Protein AF-A0A2V6DDF9-F1 (afdb_monomer)

Solvent-accessible surface area (backbone atoms only — not comparable to full-atom values): 4684 Å² total; per-residue (Å²): 139,89,51,68,77,70,51,56,79,75,54,89,64,51,70,84,48,55,85,48,93,44,74,47,79,45,14,72,63,19,90,56,33,67,58,56,52,48,45,49,51,56,33,53,79,54,74,34,59,65,46,79,46,76,36,77,98,26,43,84,48,68,74,51,51,66,60,46,50,61,54,56,64,73,73,111

Nearest PDB structures (foldseek):
  5vol-assembly2_E  TM=9.221E-01  e=1.182E-02  Bacteroides intestinalis DSM 17393
  5vol-assembly2_H  TM=9.285E-01  e=1.264E-02  Bacteroides intestinalis DSM 17393
  5vol-assembly1_B  TM=9.219E-01  e=2.315E-02  Bacteroides intestinalis DSM 17393
  5vol-assembly1_C  TM=9.278E-01  e=2.476E-02  Bacteroides intestinalis DSM 17393
  4ru0-assembly2_B  TM=5.023E-01  e=2.746E+00  Pseudomonas protegens Pf-5

Structure (mmCIF, N/CA/C/O backbone):
data_AF-A0A2V6DDF9-F1
#
_entry.id   AF-A0A2V6DDF9-F1
#
loop_
_atom_site.group_PDB
_atom_site.id
_atom_site.type_symbol
_atom_site.label_atom_id
_atom_site.label_alt_id
_atom_site.label_comp_id
_atom_site.label_asym_id
_atom_site.label_entity_id
_atom_site.label_seq_id
_atom_site.pdbx_PDB_ins_code
_atom_site.Cartn_x
_atom_site.Cartn_y
_atom_site.Cartn_z
_atom_site.occupancy
_atom_site.B_iso_or_equiv
_atom_site.auth_seq_id
_atom_site.auth_comp_id
_atom_site.auth_asym_id
_atom_site.auth_atom_id
_atom_site.pdbx_PDB_model_num
ATOM 1 N N . PHE A 1 1 ? -1.463 18.601 10.276 1.00 51.03 1 PHE A N 1
ATOM 2 C CA . PHE A 1 1 ? -2.850 18.187 10.000 1.00 51.03 1 PHE A CA 1
ATOM 3 C C . PHE A 1 1 ? -3.175 18.347 8.522 1.00 51.03 1 PHE A C 1
ATOM 5 O O . PHE A 1 1 ? -3.885 19.267 8.154 1.00 51.03 1 PHE A O 1
ATOM 12 N N . ASN A 1 2 ? -2.602 17.481 7.683 1.00 72.19 2 ASN A N 1
ATOM 13 C CA . ASN A 1 2 ? -2.938 17.277 6.268 1.00 72.19 2 ASN A CA 1
ATOM 14 C C . ASN A 1 2 ? -2.668 15.829 5.804 1.00 72.19 2 ASN 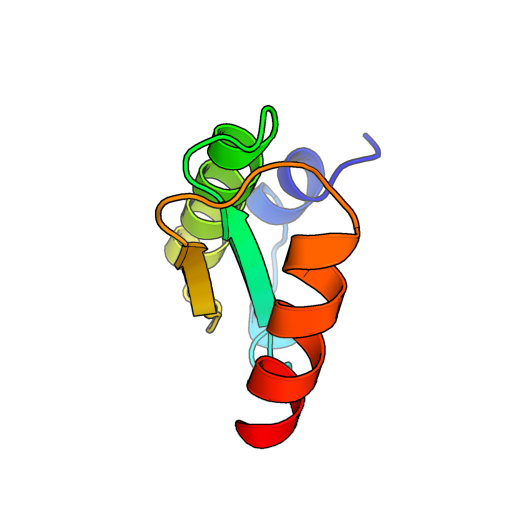A C 1
ATOM 16 O O . ASN A 1 2 ? -2.865 15.529 4.631 1.00 72.19 2 ASN A O 1
ATOM 20 N N . SER A 1 3 ? -2.215 14.924 6.685 1.00 70.62 3 SER A N 1
ATOM 21 C CA . SER A 1 3 ? -1.887 13.546 6.305 1.00 70.62 3 SER A CA 1
ATOM 22 C C . SER A 1 3 ? -2.780 12.516 7.003 1.00 70.62 3 SER A C 1
ATOM 24 O O . SER A 1 3 ? -3.064 12.671 8.195 1.00 70.62 3 SER A O 1
ATOM 26 N N . PRO A 1 4 ? -3.183 11.423 6.323 1.00 74.38 4 PRO A N 1
ATOM 27 C CA . PRO A 1 4 ? -3.985 10.356 6.918 1.00 74.38 4 PRO A CA 1
ATOM 28 C C . PRO A 1 4 ? 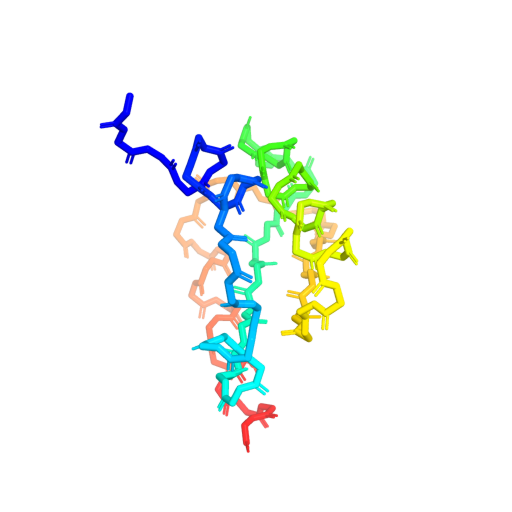-3.436 9.809 8.242 1.00 74.38 4 PRO A C 1
ATOM 30 O O . PRO A 1 4 ? -4.226 9.517 9.136 1.00 74.38 4 PRO A O 1
ATOM 33 N N . TYR A 1 5 ? -2.111 9.733 8.426 1.00 73.44 5 TYR A N 1
ATOM 34 C CA . TYR A 1 5 ? -1.522 9.245 9.682 1.00 73.44 5 TYR A CA 1
ATOM 35 C C . TYR A 1 5 ? -1.785 10.160 10.889 1.00 73.44 5 TYR A C 1
ATOM 37 O O . TYR A 1 5 ? -1.626 9.720 12.022 1.00 73.44 5 TYR A O 1
ATOM 45 N N . GLU A 1 6 ? -2.158 11.424 10.681 1.00 78.12 6 GLU A N 1
ATOM 46 C CA . GLU A 1 6 ? -2.479 12.358 11.769 1.00 78.12 6 GLU A CA 1
ATOM 47 C C . GLU A 1 6 ? -3.943 12.223 12.209 1.00 78.12 6 GLU A C 1
ATOM 49 O O . GLU A 1 6 ? -4.259 12.393 13.386 1.00 78.12 6 GLU A O 1
ATOM 54 N N . TYR A 1 7 ? -4.837 11.902 11.268 1.00 79.56 7 TYR A N 1
ATOM 55 C CA . TYR A 1 7 ? -6.282 11.843 11.504 1.00 79.56 7 TYR A CA 1
ATOM 56 C C . TYR A 1 7 ? -6.771 10.444 11.854 1.00 79.56 7 TYR A C 1
ATOM 58 O O . TYR A 1 7 ? -7.582 10.285 12.766 1.00 79.56 7 TYR A O 1
ATOM 66 N N . LEU A 1 8 ? -6.279 9.428 11.140 1.00 80.75 8 LEU A N 1
ATOM 67 C CA . LEU A 1 8 ? -6.755 8.059 11.290 1.00 80.75 8 LEU A CA 1
ATOM 68 C C . LEU A 1 8 ? -6.610 7.546 12.725 1.00 80.75 8 LEU A C 1
ATOM 70 O O . LEU A 1 8 ? -7.603 7.006 13.208 1.00 80.75 8 LEU A O 1
ATOM 74 N N . PRO A 1 9 ? -5.492 7.751 13.459 1.00 78.31 9 PRO A N 1
ATOM 75 C CA . PRO A 1 9 ? -5.355 7.256 14.832 1.00 78.31 9 PRO A CA 1
ATOM 76 C C . PRO A 1 9 ? -6.478 7.707 15.772 1.00 78.31 9 PRO A C 1
ATOM 78 O O . PRO A 1 9 ? -6.985 6.895 16.543 1.00 78.31 9 PRO A O 1
ATOM 81 N N . ASN A 1 10 ? -6.935 8.953 15.642 1.00 82.12 10 ASN A N 1
ATOM 82 C CA . ASN A 1 10 ? -7.984 9.534 16.487 1.00 82.12 10 ASN A CA 1
ATOM 83 C C . ASN A 1 10 ? -9.397 9.363 15.909 1.00 82.12 10 ASN A C 1
ATOM 85 O O . ASN A 1 10 ? -10.360 9.904 16.446 1.00 82.12 10 ASN A O 1
ATOM 89 N N . MET A 1 11 ? -9.538 8.626 14.807 1.00 81.75 11 MET A N 1
ATOM 90 C CA . MET A 1 11 ? -10.832 8.382 14.189 1.00 81.75 11 MET A CA 1
ATOM 91 C C . MET A 1 11 ? -11.683 7.430 15.049 1.00 81.75 11 MET A C 1
ATOM 93 O O . MET A 1 11 ? -11.214 6.318 15.325 1.00 81.75 11 MET A O 1
ATOM 97 N N . PRO A 1 12 ? -12.918 7.827 15.419 1.00 76.69 12 PRO A N 1
ATOM 98 C CA . PRO A 1 12 ? -13.773 7.064 16.327 1.00 76.69 12 PRO A CA 1
ATOM 99 C C . PRO A 1 12 ? -14.525 5.907 15.657 1.00 76.69 12 PRO A C 1
ATOM 101 O O . PRO A 1 12 ? -14.894 4.967 16.349 1.00 76.69 12 PRO A O 1
ATOM 104 N N . ASP A 1 13 ? -14.741 5.954 14.337 1.00 82.50 13 ASP A N 1
ATOM 105 C CA . ASP A 1 13 ? -15.532 4.949 13.615 1.00 82.50 13 ASP A CA 1
ATOM 106 C C . ASP A 1 13 ? -14.754 4.306 12.443 1.00 82.50 13 ASP A C 1
ATOM 108 O O . ASP A 1 13 ? -14.716 4.856 11.335 1.00 82.50 13 ASP A O 1
ATOM 112 N N . PRO A 1 14 ? -14.117 3.138 12.665 1.00 76.50 14 PRO A N 1
ATOM 113 C CA . PRO A 1 14 ? -13.444 2.358 11.623 1.00 76.50 14 PRO A CA 1
ATOM 114 C C . PRO A 1 14 ? -14.371 1.795 10.535 1.00 76.50 14 PRO A C 1
ATOM 116 O O . PRO A 1 14 ? -13.907 1.557 9.415 1.00 76.50 14 PRO A O 1
ATOM 119 N N . TRP A 1 15 ? -15.675 1.620 10.803 1.00 77.00 15 TRP A N 1
ATOM 120 C CA . TRP A 1 15 ? -16.632 1.060 9.833 1.00 77.00 15 TRP A CA 1
ATOM 121 C C . TRP A 1 15 ? -16.683 1.867 8.529 1.00 77.00 15 TRP A C 1
ATOM 123 O O . TRP A 1 15 ? -16.854 1.309 7.439 1.00 77.00 15 TRP A O 1
ATOM 133 N N . LYS A 1 16 ? -16.434 3.180 8.618 1.00 82.12 16 LYS A N 1
ATOM 134 C CA . LYS A 1 16 ? -16.348 4.096 7.475 1.00 82.12 16 LYS A CA 1
ATOM 135 C C . LYS A 1 16 ? -15.354 3.655 6.390 1.00 82.12 16 LYS A C 1
ATOM 137 O O . LYS A 1 16 ? -15.486 4.093 5.256 1.00 82.12 16 LYS A O 1
ATOM 142 N N . TYR A 1 17 ? -14.379 2.807 6.701 1.00 84.25 17 TYR A N 1
ATOM 143 C CA . TYR A 1 17 ? -13.381 2.347 5.730 1.00 84.25 17 TYR A CA 1
ATOM 144 C C . TYR A 1 17 ? -13.513 0.861 5.398 1.00 84.25 17 TYR A C 1
ATOM 146 O O . TYR A 1 17 ? -13.033 0.427 4.357 1.00 84.25 17 TYR A O 1
ATOM 154 N N . ASN A 1 18 ? -14.224 0.085 6.220 1.00 83.62 18 ASN A N 1
ATOM 155 C CA . ASN A 1 18 ? -14.323 -1.369 6.057 1.00 83.62 18 ASN A CA 1
ATOM 156 C C . ASN A 1 18 ? -15.131 -1.836 4.837 1.00 83.62 18 ASN A C 1
ATOM 158 O O . ASN A 1 18 ? -15.033 -3.003 4.439 1.00 83.62 18 ASN A O 1
ATOM 162 N N . HIS A 1 19 ? -15.888 -0.927 4.223 1.00 85.94 19 HIS A N 1
ATOM 163 C CA . HIS A 1 19 ? -16.607 -1.158 2.972 1.00 85.94 19 HIS A CA 1
ATOM 164 C C . HIS A 1 19 ? -15.800 -0.784 1.716 1.00 85.94 19 HIS A C 1
ATOM 166 O O . HIS A 1 19 ? -16.293 -0.983 0.609 1.00 85.94 19 HIS A O 1
ATOM 172 N N . MET A 1 20 ? -14.586 -0.239 1.859 1.00 90.00 20 MET A N 1
ATOM 173 C CA . MET A 1 20 ? -13.720 0.119 0.734 1.00 90.00 20 MET A CA 1
ATOM 174 C C . MET A 1 20 ? -12.658 -0.952 0.475 1.00 90.00 20 MET A C 1
ATOM 176 O O . MET A 1 20 ? -12.154 -1.579 1.404 1.00 90.00 20 MET A O 1
ATOM 180 N N . ASN A 1 21 ? -12.255 -1.093 -0.789 1.00 90.69 21 ASN A N 1
ATOM 181 C CA . ASN A 1 21 ? -11.034 -1.808 -1.154 1.00 90.69 21 ASN A CA 1
ATOM 182 C C . ASN A 1 21 ? -9.860 -0.825 -1.103 1.00 90.69 21 ASN A C 1
ATOM 184 O O . ASN A 1 21 ? -9.724 0.035 -1.973 1.00 90.69 21 ASN A O 1
ATOM 188 N N . ILE A 1 22 ? -9.034 -0.931 -0.061 1.00 94.06 22 ILE A N 1
ATOM 189 C CA . ILE A 1 22 ? -7.865 -0.068 0.143 1.00 94.06 22 ILE A CA 1
ATOM 190 C C . ILE A 1 22 ? -6.605 -0.845 -0.226 1.00 94.06 22 ILE A C 1
ATOM 192 O O . ILE A 1 22 ? -6.319 -1.887 0.364 1.00 94.06 22 ILE A O 1
ATOM 196 N N . ILE A 1 23 ? -5.834 -0.313 -1.173 1.00 96.06 23 ILE A N 1
ATOM 197 C CA . ILE A 1 23 ? -4.545 -0.869 -1.592 1.00 96.06 23 ILE A CA 1
ATOM 198 C C . ILE A 1 23 ? -3.471 0.194 -1.360 1.00 96.06 23 ILE A C 1
ATOM 200 O O . ILE A 1 23 ? -3.576 1.315 -1.856 1.00 96.06 23 ILE A O 1
ATOM 204 N N . LEU A 1 24 ? -2.441 -0.160 -0.596 1.00 96.06 24 LEU A N 1
ATOM 205 C CA . LEU A 1 24 ? -1.243 0.637 -0.367 1.00 96.06 24 LEU A 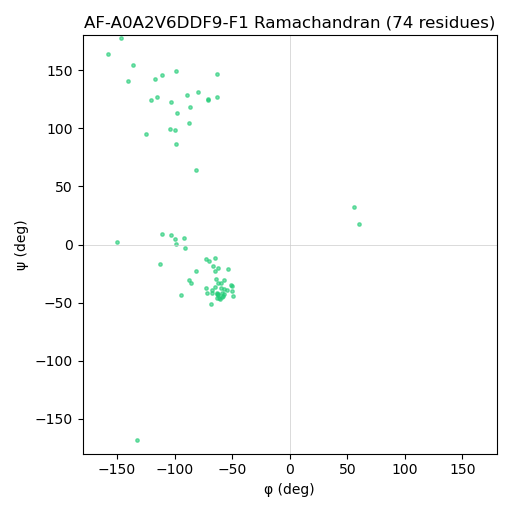CA 1
ATOM 206 C C . LEU A 1 24 ? -0.110 0.036 -1.203 1.00 96.06 24 LEU A C 1
ATOM 208 O O . LEU A 1 24 ? 0.477 -0.971 -0.817 1.00 96.06 24 LEU A O 1
ATOM 212 N N . GLY A 1 25 ? 0.175 0.631 -2.360 1.00 95.38 25 GLY A N 1
ATOM 213 C CA . GLY A 1 25 ? 1.291 0.217 -3.212 1.00 95.38 25 GLY A CA 1
ATOM 214 C C . GLY A 1 25 ? 2.577 0.954 -2.849 1.00 95.38 25 GLY A C 1
ATOM 215 O O . GLY A 1 25 ? 2.583 2.182 -2.777 1.00 95.38 25 GLY A O 1
ATOM 216 N N . THR A 1 26 ? 3.667 0.222 -2.637 1.00 96.69 26 THR A N 1
ATOM 217 C CA . THR A 1 26 ? 5.011 0.781 -2.455 1.00 96.69 26 THR A CA 1
ATOM 218 C C . THR A 1 26 ? 6.081 -0.149 -3.037 1.00 96.69 26 THR A C 1
ATOM 220 O O . THR A 1 26 ? 5.779 -1.213 -3.582 1.00 96.69 26 THR A O 1
ATOM 223 N N . GLY A 1 27 ? 7.341 0.272 -2.978 1.00 96.44 27 GLY A N 1
ATOM 224 C CA . GLY A 1 27 ? 8.473 -0.499 -3.469 1.00 96.44 27 GLY A CA 1
ATOM 225 C C . GLY A 1 27 ? 9.644 -0.482 -2.499 1.00 96.44 27 GLY A C 1
ATOM 226 O O . GLY A 1 27 ? 9.824 0.466 -1.740 1.00 96.44 27 GLY A O 1
ATOM 227 N N . GLU A 1 28 ? 10.471 -1.521 -2.562 1.00 95.94 28 GLU A N 1
ATOM 228 C CA . GLU A 1 28 ? 11.672 -1.701 -1.742 1.00 95.94 28 GLU A CA 1
ATOM 229 C C . GLU A 1 28 ? 12.603 -0.477 -1.738 1.00 95.94 28 GLU A C 1
ATOM 231 O O . GLU A 1 28 ? 13.192 -0.163 -0.703 1.00 95.94 28 GLU A O 1
ATOM 236 N N . TRP A 1 29 ? 12.703 0.217 -2.876 1.00 96.25 29 TRP A N 1
ATOM 237 C CA . TRP A 1 29 ? 13.531 1.407 -3.097 1.00 96.25 29 TRP A CA 1
ATOM 238 C C . TRP A 1 29 ? 12.731 2.714 -3.105 1.00 96.25 29 TRP A C 1
ATOM 240 O O . TRP A 1 29 ? 13.262 3.764 -3.469 1.00 96.25 29 TRP A O 1
ATOM 250 N N . ASP A 1 30 ? 11.444 2.669 -2.763 1.00 94.44 30 ASP A N 1
ATOM 251 C CA . ASP A 1 30 ? 10.633 3.872 -2.633 1.00 94.44 30 ASP A CA 1
ATOM 252 C C . ASP A 1 30 ? 11.079 4.637 -1.379 1.00 94.44 30 ASP A C 1
ATOM 254 O O . ASP A 1 30 ? 11.091 4.103 -0.268 1.00 94.44 30 ASP A O 1
ATOM 258 N N . ASN A 1 31 ? 11.441 5.908 -1.544 1.00 94.62 31 ASN A N 1
ATOM 259 C CA . ASN A 1 31 ? 11.851 6.768 -0.433 1.00 94.62 31 ASN A CA 1
ATOM 260 C C . ASN A 1 31 ? 10.725 6.985 0.596 1.00 94.62 31 ASN A C 1
ATOM 262 O O . ASN A 1 31 ? 11.002 7.330 1.743 1.00 94.62 31 ASN A O 1
ATOM 266 N N . THR A 1 32 ? 9.470 6.755 0.204 1.00 93.06 32 THR A N 1
ATOM 267 C CA . THR A 1 32 ? 8.282 6.861 1.059 1.00 93.06 32 THR A CA 1
ATOM 268 C C . THR A 1 32 ? 7.782 5.515 1.595 1.00 93.06 32 THR A C 1
ATOM 270 O O . THR A 1 32 ? 6.777 5.479 2.305 1.00 93.06 32 THR A O 1
ATOM 273 N N . ARG A 1 33 ? 8.494 4.404 1.347 1.00 95.31 33 ARG A N 1
ATOM 274 C CA . ARG A 1 33 ? 8.110 3.045 1.785 1.00 95.31 33 ARG A CA 1
ATOM 275 C C . ARG A 1 33 ? 7.733 2.959 3.263 1.00 95.31 33 ARG A C 1
ATOM 277 O O . ARG A 1 33 ? 6.723 2.348 3.617 1.00 95.31 33 ARG A O 1
ATOM 284 N N . HIS A 1 34 ? 8.518 3.602 4.126 1.00 95.69 34 HIS A N 1
ATOM 285 C CA . HIS A 1 34 ? 8.272 3.613 5.568 1.00 95.69 34 HIS A CA 1
ATOM 286 C C . HIS A 1 34 ? 6.942 4.278 5.944 1.00 95.69 34 HIS A C 1
ATOM 288 O O . HIS A 1 34 ? 6.286 3.830 6.884 1.00 95.69 34 HIS A O 1
ATOM 294 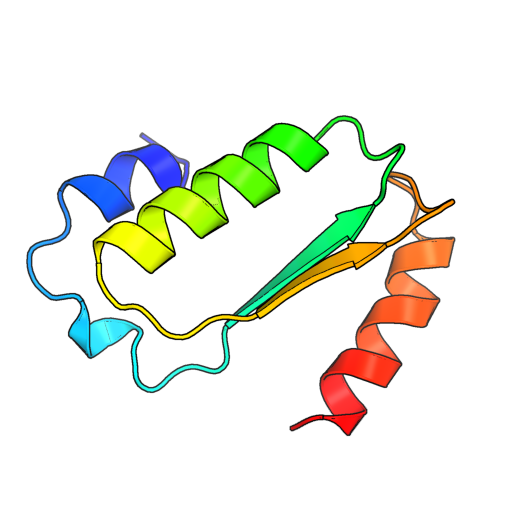N N . GLU A 1 35 ? 6.497 5.287 5.194 1.00 94.69 35 GLU A N 1
ATOM 295 C CA . GLU A 1 35 ? 5.205 5.935 5.432 1.00 94.69 35 GLU A CA 1
ATOM 296 C C . GLU A 1 35 ? 4.038 5.033 5.006 1.00 94.69 35 GLU A C 1
ATOM 298 O O . GLU A 1 35 ? 3.045 4.947 5.731 1.00 94.69 35 GLU A O 1
ATOM 303 N N . SER A 1 36 ? 4.170 4.277 3.908 1.00 95.44 36 SER A N 1
ATOM 304 C CA . SER A 1 36 ? 3.176 3.260 3.526 1.00 95.44 36 SER A CA 1
ATOM 305 C C . SER A 1 36 ? 3.068 2.146 4.573 1.00 95.44 36 SER A C 1
ATOM 307 O O . SER A 1 36 ? 1.961 1.756 4.949 1.00 95.44 36 SER A O 1
ATOM 309 N N . MET A 1 37 ? 4.200 1.681 5.115 1.00 96.06 37 MET A N 1
ATOM 310 C CA . MET A 1 37 ? 4.218 0.710 6.220 1.00 96.06 37 MET A CA 1
ATOM 311 C C . MET A 1 37 ? 3.572 1.273 7.489 1.00 96.06 37 MET A C 1
ATOM 313 O O . MET A 1 37 ? 2.779 0.593 8.141 1.00 96.06 37 MET A O 1
ATOM 317 N N . ARG A 1 38 ? 3.865 2.533 7.829 1.00 95.25 38 ARG A N 1
ATOM 318 C CA . ARG A 1 38 ? 3.262 3.217 8.977 1.00 95.25 38 ARG A CA 1
ATOM 319 C C . ARG A 1 38 ? 1.748 3.332 8.825 1.00 95.25 38 ARG A C 1
ATOM 321 O O . ARG A 1 38 ? 1.020 3.036 9.772 1.00 95.25 38 ARG A O 1
ATOM 328 N N . LEU A 1 39 ? 1.267 3.734 7.649 1.00 94.75 39 LEU A N 1
ATOM 329 C CA . LEU A 1 39 ? -0.162 3.820 7.362 1.00 94.75 39 LEU A CA 1
ATOM 330 C C . LEU A 1 39 ? -0.835 2.445 7.449 1.00 94.75 39 LEU A C 1
ATOM 332 O O . LEU A 1 39 ? -1.879 2.330 8.086 1.00 94.75 39 LEU A O 1
ATOM 336 N N . SER A 1 40 ? -0.213 1.401 6.895 1.00 95.88 40 SER A N 1
ATOM 337 C CA . SER A 1 40 ? -0.690 0.020 7.041 1.00 95.88 40 SER A CA 1
ATOM 338 C C . SER A 1 40 ? -0.801 -0.392 8.513 1.00 95.88 40 SER A C 1
ATOM 340 O O . SER A 1 40 ? -1.818 -0.945 8.928 1.00 95.88 40 SER A O 1
ATOM 342 N N . GLY A 1 41 ? 0.188 -0.046 9.344 1.00 95.62 41 GLY A N 1
ATOM 343 C CA . GLY A 1 41 ? 0.139 -0.277 10.790 1.00 95.62 41 GLY A CA 1
ATOM 344 C C . GLY A 1 41 ? -1.045 0.415 11.480 1.00 95.62 41 GLY A C 1
ATOM 345 O O . GLY A 1 41 ? -1.707 -0.193 12.318 1.00 95.62 41 GLY A O 1
ATOM 346 N N . ILE A 1 42 ? -1.355 1.659 11.097 1.00 92.94 42 ILE A N 1
ATOM 347 C CA . ILE A 1 42 ? -2.506 2.413 11.626 1.00 92.94 42 ILE A CA 1
ATOM 348 C C . ILE A 1 42 ? -3.840 1.796 11.187 1.00 92.94 42 ILE A C 1
ATOM 350 O O . ILE A 1 42 ? -4.784 1.755 11.972 1.00 92.94 42 ILE A O 1
ATOM 354 N N . LEU A 1 43 ? -3.943 1.324 9.943 1.00 93.38 43 LEU A N 1
ATOM 355 C CA . LEU A 1 43 ? -5.151 0.652 9.458 1.00 93.38 43 LEU A CA 1
ATOM 356 C C . LEU A 1 43 ? -5.351 -0.701 10.159 1.00 93.38 43 LEU A C 1
ATOM 358 O O . LEU A 1 43 ? -6.462 -1.004 10.591 1.00 93.38 43 LEU A O 1
ATOM 362 N N . ASN A 1 44 ? -4.274 -1.470 10.348 1.00 94.25 44 ASN A N 1
ATOM 363 C CA . ASN A 1 44 ? -4.304 -2.741 11.076 1.00 94.25 44 ASN A CA 1
ATOM 364 C C . ASN A 1 44 ? -4.725 -2.567 12.540 1.00 94.25 44 ASN A C 1
ATOM 366 O O . ASN A 1 44 ? -5.559 -3.330 13.018 1.00 94.25 44 ASN A O 1
ATOM 370 N N . SER A 1 45 ? -4.219 -1.548 13.247 1.00 92.94 45 SER A N 1
ATOM 371 C CA . SER A 1 45 ? -4.601 -1.297 14.649 1.00 92.94 45 SER A 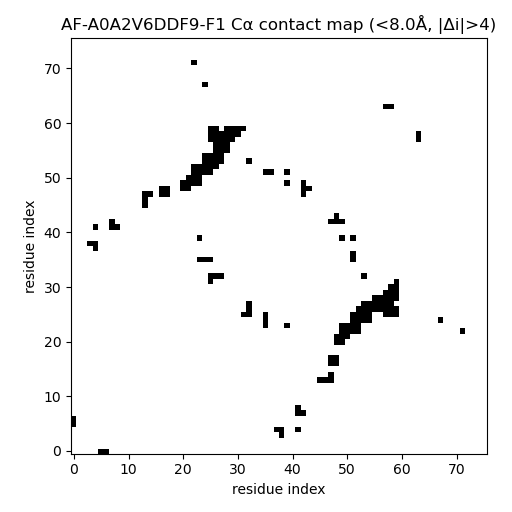CA 1
ATOM 372 C C . SER A 1 45 ? -6.074 -0.916 14.832 1.00 92.94 45 SER A C 1
ATOM 374 O O . SER A 1 45 ? -6.569 -0.894 15.957 1.00 92.94 45 SER A O 1
ATOM 376 N N . LYS A 1 46 ? -6.772 -0.627 13.729 1.00 90.06 46 LYS A N 1
ATOM 377 C CA . LYS A 1 46 ? -8.201 -0.298 13.673 1.00 90.06 46 LYS A CA 1
ATOM 378 C C . LYS A 1 46 ? -9.044 -1.374 13.005 1.00 90.06 46 LYS A C 1
ATOM 380 O O . LYS A 1 46 ? -10.210 -1.117 12.724 1.00 90.06 46 LYS A O 1
ATOM 385 N N . GLU A 1 47 ? -8.454 -2.535 12.722 1.00 91.44 47 GLU A N 1
ATOM 386 C CA . GLU A 1 47 ? -9.124 -3.650 12.046 1.00 91.44 47 GLU A CA 1
ATOM 387 C C . GLU A 1 47 ? -9.731 -3.237 10.690 1.00 91.44 47 GLU A C 1
ATOM 389 O O . GLU A 1 47 ? -10.765 -3.755 10.262 1.00 91.44 47 GLU A O 1
ATOM 394 N N . ILE A 1 48 ? -9.088 -2.281 10.003 1.00 92.38 48 ILE A N 1
ATOM 395 C CA . ILE A 1 48 ? -9.504 -1.826 8.676 1.00 92.38 48 ILE A CA 1
ATOM 396 C C . ILE A 1 48 ? -8.872 -2.732 7.626 1.00 92.38 48 ILE A C 1
ATOM 398 O O . ILE A 1 48 ? -7.645 -2.781 7.491 1.00 92.38 48 ILE A O 1
ATOM 402 N N . ARG A 1 49 ? -9.706 -3.425 6.844 1.00 93.44 49 ARG A N 1
ATOM 403 C CA . ARG A 1 49 ? -9.228 -4.291 5.755 1.00 93.44 49 ARG A CA 1
ATOM 404 C C . ARG A 1 49 ? -8.511 -3.468 4.685 1.00 93.44 49 ARG A C 1
ATOM 406 O O . ARG A 1 49 ? -9.057 -2.505 4.155 1.00 93.44 49 ARG A O 1
ATOM 413 N N . HIS A 1 50 ? -7.293 -3.875 4.356 1.00 95.19 50 HIS A N 1
ATOM 414 C CA . HIS A 1 50 ? -6.487 -3.276 3.300 1.00 95.19 50 HIS A CA 1
ATOM 415 C C . HIS A 1 50 ? -5.427 -4.273 2.825 1.00 95.19 50 HIS A C 1
ATOM 417 O O . HIS A 1 50 ? -5.126 -5.250 3.511 1.00 95.19 50 HIS A O 1
ATOM 423 N N . TRP A 1 51 ? -4.837 -4.004 1.667 1.00 96.44 51 TRP A N 1
ATOM 424 C CA . TRP A 1 51 ? -3.684 -4.733 1.152 1.00 96.44 51 TRP A CA 1
ATOM 425 C C . TRP A 1 51 ? -2.476 -3.798 1.074 1.00 96.44 51 TRP A C 1
ATOM 427 O O . TRP A 1 51 ? -2.562 -2.718 0.496 1.00 96.44 51 TRP A O 1
ATOM 437 N N . LEU A 1 52 ? -1.355 -4.209 1.669 1.00 96.94 52 LEU A N 1
ATOM 438 C CA . LEU A 1 52 ? -0.048 -3.584 1.475 1.00 96.94 52 LEU A CA 1
ATOM 439 C C . LEU A 1 52 ? 0.743 -4.391 0.434 1.00 96.94 52 LEU A C 1
ATOM 441 O O . LEU A 1 52 ? 1.112 -5.535 0.700 1.00 96.94 52 LEU A O 1
ATOM 445 N N . ASP A 1 53 ? 1.001 -3.797 -0.731 1.00 96.38 53 ASP A N 1
ATOM 446 C CA . ASP A 1 53 ? 1.876 -4.361 -1.765 1.00 96.38 53 ASP A CA 1
ATOM 447 C C . ASP A 1 53 ? 3.262 -3.705 -1.675 1.00 96.38 53 ASP A C 1
ATOM 449 O O . ASP A 1 53 ? 3.465 -2.589 -2.151 1.00 96.38 53 ASP A O 1
ATOM 453 N N . ASP A 1 54 ? 4.204 -4.384 -1.016 1.00 96.25 54 ASP A N 1
ATOM 454 C CA . ASP A 1 54 ? 5.603 -3.959 -0.866 1.00 96.25 54 ASP A CA 1
ATOM 455 C C . ASP A 1 54 ? 6.482 -4.685 -1.895 1.00 96.25 54 ASP A C 1
ATOM 457 O O . ASP A 1 54 ? 7.012 -5.774 -1.642 1.00 96.25 54 ASP A O 1
ATOM 461 N N . ARG A 1 55 ? 6.588 -4.117 -3.104 1.00 95.06 55 ARG A N 1
ATOM 462 C CA . ARG A 1 55 ? 7.240 -4.798 -4.232 1.00 95.06 55 ARG A CA 1
ATOM 463 C C . ARG A 1 55 ? 8.757 -4.715 -4.178 1.00 95.06 55 ARG A C 1
ATOM 465 O O . ARG A 1 55 ? 9.346 -3.636 -4.114 1.00 95.06 55 ARG A O 1
ATOM 472 N N . LYS A 1 56 ? 9.402 -5.869 -4.346 1.00 94.94 56 LYS A N 1
ATOM 473 C CA . LYS A 1 56 ? 10.855 -5.953 -4.541 1.00 94.94 56 LYS A CA 1
ATOM 474 C C . LYS A 1 56 ? 11.280 -5.264 -5.833 1.00 94.94 56 LYS A C 1
ATOM 476 O O . LYS A 1 56 ? 10.546 -5.304 -6.824 1.00 94.94 56 LY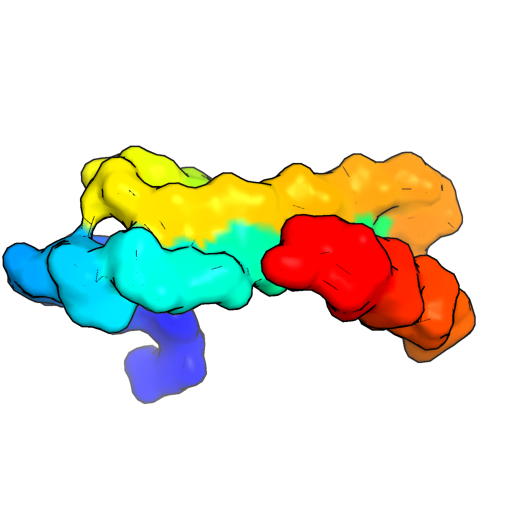S A O 1
ATOM 481 N N 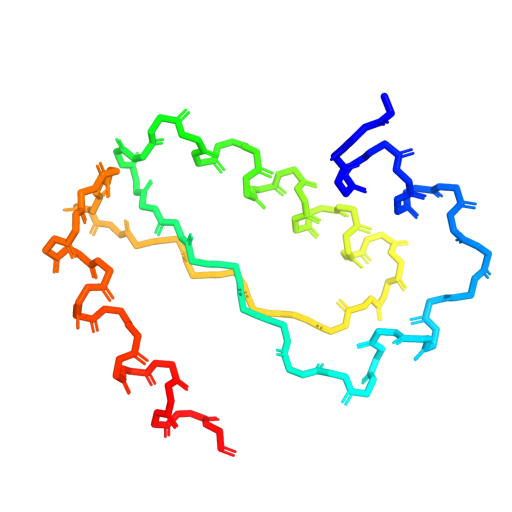. TRP A 1 57 ? 12.475 -4.673 -5.823 1.00 94.38 57 TRP A N 1
ATOM 482 C CA . TRP A 1 57 ? 13.092 -4.043 -7.004 1.00 94.38 57 TRP A CA 1
ATOM 483 C C . TRP A 1 57 ? 12.288 -2.881 -7.620 1.00 94.38 57 TRP A C 1
ATOM 485 O O . TRP A 1 57 ? 12.506 -2.511 -8.774 1.00 94.38 57 TRP A O 1
ATOM 495 N N . CYS A 1 58 ? 11.341 -2.315 -6.869 1.00 95.94 58 CYS A N 1
ATOM 496 C CA . CYS A 1 58 ? 10.520 -1.179 -7.281 1.00 95.94 58 CYS A CA 1
ATOM 497 C C . CYS A 1 58 ? 10.888 0.057 -6.455 1.00 95.94 58 CYS A C 1
ATOM 499 O O . CYS A 1 58 ? 11.209 -0.059 -5.275 1.00 95.94 58 CYS A O 1
ATOM 501 N N . GLY A 1 59 ? 10.819 1.238 -7.067 1.00 94.25 59 GLY A N 1
ATOM 502 C CA . GLY A 1 59 ? 11.105 2.524 -6.427 1.00 94.25 59 GLY A CA 1
ATOM 503 C C . GLY A 1 59 ? 10.041 3.580 -6.721 1.00 94.25 59 GLY A C 1
ATOM 504 O O . GLY A 1 59 ? 8.981 3.275 -7.269 1.00 94.25 59 GLY A O 1
ATOM 505 N N . HIS A 1 60 ? 10.341 4.834 -6.386 1.00 95.00 60 HIS A N 1
ATOM 506 C CA . HIS A 1 60 ? 9.420 5.964 -6.541 1.00 95.00 60 HIS A CA 1
ATOM 507 C C . HIS A 1 60 ? 9.397 6.507 -7.983 1.00 95.00 60 HIS A C 1
ATOM 509 O O . HIS A 1 60 ? 9.831 7.625 -8.260 1.00 95.00 60 HIS A O 1
ATOM 515 N N . GLU A 1 61 ? 8.955 5.687 -8.939 1.00 94.31 61 GLU A N 1
ATOM 516 C CA . GLU A 1 61 ? 8.996 6.015 -10.369 1.00 94.31 61 GLU A CA 1
ATOM 517 C C . GLU A 1 61 ? 7.736 5.539 -11.101 1.00 94.31 61 GLU A C 1
ATOM 519 O O . GLU A 1 61 ? 7.263 4.417 -10.911 1.00 94.31 61 GLU A O 1
ATOM 524 N N . TRP A 1 62 ? 7.255 6.362 -12.038 1.00 93.81 62 TRP A N 1
ATOM 525 C CA . TRP A 1 62 ? 6.044 6.115 -12.832 1.00 93.81 62 TRP A CA 1
ATOM 526 C C . TRP A 1 62 ? 5.988 4.729 -13.484 1.00 93.81 62 TRP A C 1
ATOM 528 O O . TRP A 1 62 ? 4.926 4.110 -13.525 1.00 93.81 62 TRP A O 1
ATOM 538 N N . LYS A 1 63 ? 7.118 4.229 -13.997 1.00 95.31 63 LYS A N 1
ATOM 539 C CA . LYS A 1 63 ? 7.165 2.941 -14.702 1.00 95.31 63 LYS A CA 1
ATOM 540 C C . LYS A 1 63 ? 6.648 1.792 -13.828 1.00 95.31 63 LYS A C 1
ATOM 542 O O . LYS A 1 63 ? 5.916 0.951 -14.332 1.00 95.31 63 LYS A O 1
ATOM 547 N N . TYR A 1 64 ? 6.957 1.805 -12.527 1.00 95.12 64 TYR A N 1
ATOM 548 C CA . TYR A 1 64 ? 6.494 0.778 -11.598 1.00 95.12 64 TYR A CA 1
ATOM 549 C C . TYR A 1 64 ? 4.996 0.924 -11.333 1.00 95.12 64 TYR A C 1
ATOM 551 O O . TYR A 1 64 ? 4.270 -0.064 -11.352 1.00 95.12 64 TYR A O 1
ATOM 559 N N . TRP A 1 65 ? 4.503 2.153 -11.161 1.00 94.19 65 TRP A N 1
ATOM 560 C CA . TRP A 1 65 ? 3.078 2.414 -10.932 1.00 94.19 65 TRP A CA 1
ATOM 561 C C . TRP A 1 65 ? 2.212 2.033 -12.134 1.00 94.19 65 TRP A C 1
ATOM 563 O O . TRP A 1 65 ? 1.118 1.494 -11.962 1.00 94.19 65 TRP A O 1
ATOM 573 N N . ARG A 1 66 ? 2.726 2.253 -13.350 1.00 95.38 66 ARG A N 1
ATOM 574 C CA . ARG A 1 66 ? 2.092 1.829 -14.602 1.00 95.38 66 ARG A CA 1
ATOM 575 C C . ARG A 1 66 ? 1.905 0.311 -14.668 1.00 95.38 66 ARG A C 1
ATOM 577 O O . ARG A 1 66 ? 0.916 -0.136 -15.238 1.00 95.38 66 ARG A O 1
ATOM 584 N N . ASP A 1 67 ? 2.811 -0.459 -14.073 1.00 93.50 67 ASP A N 1
ATOM 585 C CA . ASP A 1 67 ? 2.720 -1.922 -14.021 1.00 93.50 67 ASP A CA 1
ATOM 586 C C . ASP A 1 67 ? 1.895 -2.399 -12.805 1.00 93.50 67 ASP A C 1
ATOM 588 O O . ASP A 1 67 ? 1.227 -3.432 -12.850 1.00 93.50 67 ASP A O 1
ATOM 592 N N . MET A 1 68 ? 1.908 -1.641 -11.705 1.00 94.44 68 MET A N 1
ATOM 593 C CA . MET A 1 68 ? 1.146 -1.920 -10.484 1.00 94.44 68 MET A CA 1
ATOM 594 C C . MET A 1 68 ? -0.364 -1.762 -10.669 1.00 94.44 68 MET A C 1
ATOM 596 O O . MET A 1 68 ? -1.121 -2.667 -10.318 1.00 94.44 68 MET A O 1
ATOM 600 N N . LEU A 1 69 ? -0.806 -0.628 -11.218 1.00 94.94 69 LEU A N 1
ATOM 601 C CA . LEU A 1 69 ? -2.224 -0.269 -11.265 1.00 94.94 69 LEU A CA 1
ATOM 602 C C . LEU A 1 69 ? -3.088 -1.281 -12.044 1.00 94.94 69 LEU A C 1
ATOM 604 O O . LEU A 1 69 ? -4.116 -1.688 -11.504 1.00 94.94 69 LEU A O 1
ATOM 608 N N . PRO A 1 70 ? -2.709 -1.748 -13.252 1.00 96.31 70 PRO A N 1
ATOM 609 C CA . PRO A 1 70 ? -3.499 -2.746 -13.971 1.00 96.31 70 PRO A CA 1
ATOM 610 C C . PRO A 1 70 ? -3.658 -4.052 -13.190 1.00 96.31 70 PRO A C 1
ATOM 612 O O . PRO A 1 70 ? -4.735 -4.643 -13.205 1.00 96.31 70 PRO A O 1
ATOM 615 N N . TYR A 1 71 ? -2.616 -4.477 -12.465 1.00 94.62 71 TYR A N 1
ATOM 616 C CA . TYR A 1 71 ? -2.699 -5.655 -11.606 1.00 94.62 71 TYR A CA 1
ATOM 617 C C . TYR A 1 71 ? -3.716 -5.449 -10.480 1.00 94.62 71 TYR A C 1
ATOM 619 O O . TYR A 1 71 ? -4.584 -6.294 -10.292 1.00 94.62 71 TYR A O 1
ATOM 627 N N . TYR A 1 72 ? -3.688 -4.303 -9.795 1.00 95.19 72 TYR A N 1
ATOM 628 C CA . TYR A 1 72 ? -4.663 -3.991 -8.742 1.00 95.19 72 TYR A CA 1
ATOM 629 C C . TYR A 1 72 ? -6.098 -4.010 -9.262 1.00 95.19 72 TYR A C 1
ATOM 631 O O . TYR A 1 72 ? -6.967 -4.627 -8.650 1.00 95.19 72 TYR A O 1
ATOM 639 N N . LEU A 1 73 ? -6.336 -3.401 -10.425 1.00 94.50 73 LEU A N 1
ATOM 640 C CA . LEU A 1 73 ? -7.657 -3.394 -11.050 1.00 94.50 73 LEU A CA 1
ATOM 641 C C . LEU A 1 73 ? -8.127 -4.799 -11.448 1.00 94.50 73 LEU A C 1
ATOM 643 O O . LEU A 1 73 ? -9.323 -5.054 -11.418 1.00 94.50 73 LEU A O 1
ATOM 647 N N . SER A 1 74 ? -7.209 -5.716 -11.771 1.00 95.19 74 SER A N 1
ATOM 648 C CA . SER A 1 74 ? -7.554 -7.115 -12.064 1.00 95.19 74 SER A CA 1
ATOM 649 C C . SER A 1 74 ? -7.949 -7.941 -10.833 1.00 95.19 74 SER A C 1
ATOM 651 O O . SER A 1 74 ? -8.451 -9.050 -10.989 1.00 95.19 74 SER A O 1
ATOM 653 N N . THR A 1 75 ? -7.714 -7.422 -9.622 1.00 88.81 75 THR A N 1
ATOM 654 C CA . THR A 1 75 ? -8.052 -8.090 -8.349 1.00 88.81 75 THR A CA 1
ATOM 655 C C . THR A 1 75 ? -9.358 -7.596 -7.718 1.00 88.81 75 THR A C 1
ATOM 657 O O . THR A 1 7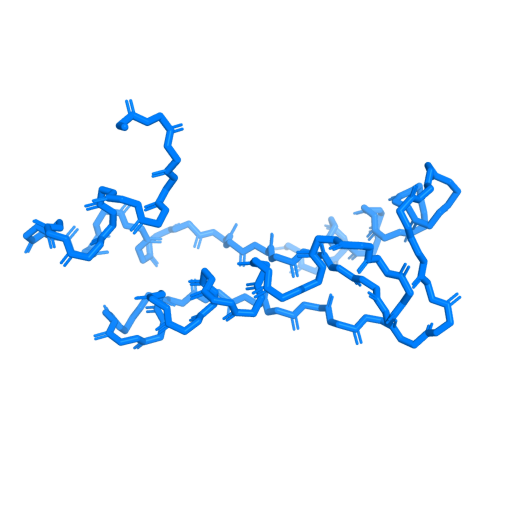5 ? -9.709 -8.053 -6.630 1.00 88.81 75 THR A O 1
ATOM 660 N N . LEU A 1 76 ? -10.046 -6.652 -8.372 1.00 83.00 76 LEU A N 1
ATOM 66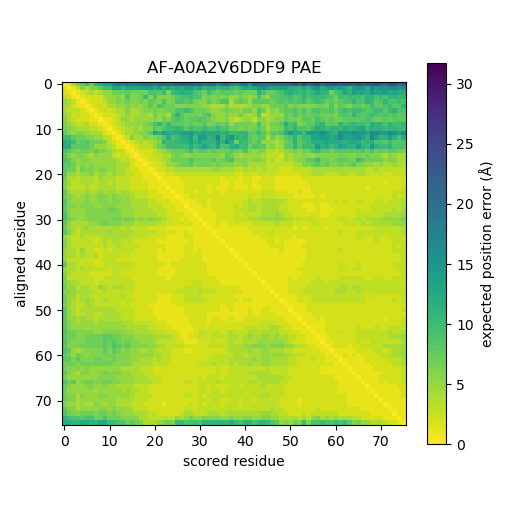1 C CA . LEU A 1 76 ? -11.354 -6.126 -7.962 1.00 83.00 76 LEU A CA 1
ATOM 662 C C . LEU A 1 76 ? -12.491 -7.034 -8.437 1.00 83.00 76 LEU A C 1
ATOM 664 O O . LEU A 1 76 ? -13.459 -7.171 -7.656 1.00 83.00 76 LEU A O 1
#

Radius of gyration: 13.25 Å; Cα contacts (8 Å, |Δi|>4): 87; chains: 1; bounding box: 30×26×31 Å

Mean predicted aligned error: 4.16 Å

pLDDT: mean 90.12, std 8.47, range [51.03, 96.94]

Sequence (76 aa):
FNSPYEYLPNMPDPWKYNHMNIILGTGEWDNTRHESMRLSGILNSKEIRHWLDDRKWCGHEWKYWRDMLPYYLSTL

Secondary structure (DSSP, 8-state):
--SHHHHGGG-S-THHHHTS--EEEEEEE-TTHHHHHHHHHHHHTTT---EEEEEEEEESSHHHHHHHHHHHHHT-

Foldseek 3Di:
DPDCLVVLLVDPDLVVQQPDAAEQEAEPAAPCLVVSVSVVVSCVVSVRDYHYHYYYPDYDDPVVVVVVPVVVVVVD